Protein AF-A0A926RU73-F1 (afdb_monomer)

Radius of gyration: 30.32 Å; Cα contacts (8 Å, |Δi|>4): 103; chains: 1; bounding box: 67×54×85 Å

Mean predicted aligned error: 13.85 Å

pLDDT: mean 77.69, std 11.8, range [38.59, 95.06]

Organism: NCBI:txid2771432

Nearest PDB structures (foldseek):
  7yfz-assembly1_E  TM=4.395E-01  e=1.855E-01  uncultured cyanophage
  2ru8-assembly1_A  TM=2.722E-01  e=2.472E+00  Escherichia coli K-12

Secondary structure (DSSP, 8-state):
-----GGGS-SS--HHHHHHHHHHHHHHHHHHHHHHHHHHHHSTTT--HHHHHHHHHHTTPPPPTT--HHHHHHHHHHHHHS-SSSHHHHHHHHHHHH-TT--EEEE-GGGG-------TTS-SS-SS-SSSSTT--EEEESSPPPHHHHHHHHHHSPTT------PPP------

Foldseek 3Di:
DPDDDPVVVDPDDDPVNVVVVVVVVVVVVVVVVVVVVVVQCCDLVRNDDPSVQVLCVVLPHHDDPDDHSVRSSVVSVCSVVQDFPDPVSLVVLCCVVVHVPKDKDKDQLLVVDDDPDDDPPDDPDDPDDPANDDPHMDIDIPDDDDPVSVVVCVSRDDPPDDDDDDDDDPPPPDD

Structure (mmCIF, N/CA/C/O backbone):
data_AF-A0A926RU73-F1
#
_entry.id   AF-A0A926RU73-F1
#
loop_
_atom_site.group_PDB
_atom_site.id
_atom_site.type_symbol
_atom_site.label_atom_id
_atom_site.label_alt_id
_atom_site.label_comp_id
_atom_site.label_asym_id
_atom_site.label_entity_id
_atom_site.label_seq_id
_atom_site.pdbx_PDB_ins_code
_atom_site.Cartn_x
_atom_site.Cartn_y
_atom_site.Cartn_z
_atom_site.occupancy
_atom_site.B_iso_or_equiv
_atom_site.auth_seq_id
_atom_site.auth_comp_id
_atom_site.auth_asym_id
_atom_site.auth_atom_id
_atom_site.pdbx_PDB_model_num
ATOM 1 N N . MET A 1 1 ? -40.962 -13.146 41.746 1.00 44.88 1 MET A N 1
ATOM 2 C CA . MET A 1 1 ? -39.661 -12.450 41.892 1.00 44.88 1 MET A CA 1
ATOM 3 C C . MET A 1 1 ? -38.941 -12.881 43.180 1.00 44.88 1 MET A C 1
ATOM 5 O O . MET A 1 1 ? -38.957 -12.155 44.164 1.00 44.88 1 MET A O 1
ATOM 9 N N . LYS A 1 2 ? -38.341 -14.083 43.232 1.00 51.22 2 LYS A N 1
ATOM 10 C CA . LYS A 1 2 ? -37.811 -14.654 44.496 1.00 51.22 2 LYS A CA 1
ATOM 11 C C . LYS A 1 2 ? -36.335 -14.308 44.780 1.00 51.22 2 LYS A C 1
ATOM 13 O O . LYS A 1 2 ? -35.936 -14.317 45.939 1.00 51.22 2 LYS A O 1
ATOM 18 N N . TYR A 1 3 ? -35.566 -13.901 43.766 1.00 59.38 3 TYR A N 1
ATOM 19 C CA . TYR A 1 3 ? -34.093 -13.859 43.830 1.00 59.38 3 TYR A CA 1
ATOM 20 C C . TYR A 1 3 ? -33.441 -12.465 43.813 1.00 59.38 3 TYR A C 1
ATOM 22 O O . TYR A 1 3 ? -32.228 -12.376 43.685 1.00 59.38 3 TYR A O 1
ATOM 30 N N . LEU A 1 4 ? -34.196 -11.373 43.973 1.00 61.62 4 LEU A N 1
ATOM 31 C CA . LEU A 1 4 ? -33.573 -10.052 44.128 1.00 61.62 4 LEU A CA 1
ATOM 32 C C . LEU A 1 4 ? -32.929 -9.904 45.530 1.00 61.62 4 LEU A C 1
ATOM 34 O O . LEU A 1 4 ? -33.566 -10.301 46.519 1.00 61.62 4 LEU A O 1
ATOM 38 N N . PRO A 1 5 ? -31.699 -9.361 45.627 1.00 68.25 5 PRO A N 1
ATOM 39 C CA . PRO A 1 5 ? -31.028 -9.040 46.888 1.00 68.25 5 PRO A CA 1
ATOM 40 C C . PRO A 1 5 ? -31.855 -8.113 47.790 1.00 68.25 5 PRO A C 1
ATOM 42 O O . PRO A 1 5 ? -32.640 -7.300 47.309 1.00 68.25 5 PRO A O 1
ATOM 45 N N . THR A 1 6 ? -31.661 -8.200 49.108 1.00 60.88 6 THR A N 1
ATOM 46 C CA . THR A 1 6 ? -32.454 -7.490 50.134 1.00 60.88 6 THR A CA 1
ATOM 47 C C . THR A 1 6 ? -32.399 -5.964 50.022 1.00 60.88 6 THR A C 1
ATOM 49 O O . THR A 1 6 ? -33.379 -5.303 50.345 1.00 60.88 6 THR A O 1
ATOM 52 N N . PHE A 1 7 ? -31.300 -5.399 49.512 1.00 62.44 7 PHE A N 1
ATOM 53 C CA . PHE A 1 7 ? -31.165 -3.955 49.277 1.00 62.44 7 PHE A CA 1
ATOM 54 C C . PHE A 1 7 ? -31.957 -3.449 48.057 1.00 62.44 7 PHE A C 1
ATOM 56 O O . PHE A 1 7 ? -32.215 -2.258 47.971 1.00 62.44 7 PHE A O 1
ATOM 63 N N . LEU A 1 8 ? -32.381 -4.338 47.148 1.00 58.66 8 LEU A N 1
ATOM 64 C CA . LEU A 1 8 ? -33.248 -4.023 45.999 1.00 58.66 8 LEU A CA 1
ATOM 65 C C . LEU A 1 8 ? -34.741 -4.273 46.289 1.00 58.66 8 LEU A C 1
ATOM 67 O O . LEU A 1 8 ? -35.586 -4.011 45.442 1.00 58.66 8 LEU A O 1
ATOM 71 N N . LYS A 1 9 ? -35.077 -4.820 47.465 1.00 57.66 9 LYS A N 1
ATOM 72 C CA . LYS A 1 9 ? -36.448 -5.178 47.882 1.00 57.66 9 LYS A CA 1
ATOM 73 C C . LYS A 1 9 ? -37.082 -4.168 48.853 1.00 57.66 9 LYS A C 1
ATOM 75 O O . LYS A 1 9 ? -38.142 -4.452 49.401 1.00 57.66 9 LYS A O 1
ATOM 80 N N . ARG A 1 10 ? -36.424 -3.041 49.132 1.00 57.09 10 ARG A N 1
ATOM 81 C CA . ARG A 1 10 ? -36.875 -2.063 50.132 1.00 57.09 10 ARG A CA 1
ATOM 82 C C . ARG A 1 10 ? -37.949 -1.142 49.528 1.00 57.09 10 ARG A C 1
ATOM 84 O O . ARG A 1 10 ? -37.694 -0.526 48.504 1.00 57.09 10 ARG A O 1
ATOM 91 N N . GLU A 1 11 ? -39.125 -1.064 50.160 1.00 55.44 11 GLU A N 1
ATOM 92 C CA . GLU A 1 11 ? -40.278 -0.247 49.713 1.00 55.44 11 GLU A CA 1
ATOM 93 C C . GLU A 1 11 ? -40.122 1.263 49.976 1.00 55.44 11 GLU A C 1
ATOM 95 O O . GLU A 1 11 ? -40.778 2.060 49.317 1.00 55.44 11 GLU A O 1
ATOM 100 N N . GLU A 1 12 ? -39.236 1.671 50.892 1.00 55.66 12 GLU A N 1
ATOM 101 C CA . GLU A 1 12 ? -38.878 3.081 51.090 1.00 55.66 12 GLU A CA 1
ATOM 102 C C . GLU A 1 12 ? -37.519 3.380 50.455 1.00 55.66 12 GLU A C 1
ATOM 104 O O . GLU A 1 12 ? -36.469 2.950 50.955 1.00 55.66 12 GLU A O 1
ATOM 109 N N . THR A 1 13 ? -37.551 4.122 49.351 1.00 57.22 13 THR A N 1
ATOM 110 C CA . THR A 1 13 ? -36.385 4.644 48.642 1.00 57.22 13 THR A CA 1
ATOM 111 C C . THR A 1 13 ? -35.631 5.627 49.536 1.00 57.22 13 THR A C 1
ATOM 113 O O . THR A 1 13 ? -36.113 6.700 49.892 1.00 57.22 13 THR A O 1
ATOM 116 N N . SER A 1 14 ? -34.432 5.230 49.961 1.00 69.81 14 SER A N 1
ATOM 117 C CA . SER A 1 14 ? -33.476 6.131 50.603 1.00 69.81 14 SER A CA 1
ATOM 118 C C . SER A 1 14 ? -32.870 7.033 49.527 1.00 69.81 14 SER A C 1
ATOM 120 O O . SER A 1 14 ? -32.476 6.529 48.478 1.00 69.81 14 SER A O 1
ATOM 122 N N . ALA A 1 15 ? -32.746 8.336 49.795 1.00 74.50 15 ALA A N 1
ATOM 123 C CA . ALA A 1 15 ? -32.132 9.291 48.866 1.00 74.50 15 ALA A CA 1
ATOM 124 C C . ALA A 1 15 ? -30.732 8.849 48.385 1.00 74.50 15 ALA A C 1
ATOM 126 O O . ALA A 1 15 ? -30.371 9.088 47.235 1.00 74.50 15 ALA A O 1
ATOM 127 N N .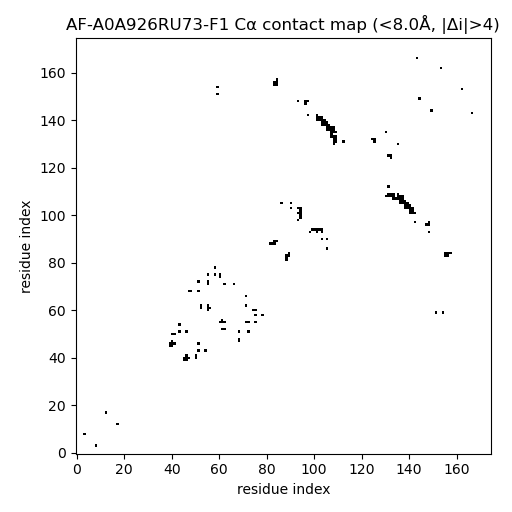 ASP A 1 16 ? -29.981 8.134 49.230 1.00 78.38 16 ASP A N 1
ATOM 128 C CA . ASP A 1 16 ? -28.668 7.578 48.886 1.00 78.38 16 ASP A CA 1
ATOM 129 C C . ASP A 1 16 ? -28.770 6.423 47.875 1.00 78.38 16 ASP A C 1
ATOM 131 O O . ASP A 1 16 ? -27.904 6.264 47.014 1.00 78.38 16 ASP A O 1
ATOM 135 N N . HIS A 1 17 ? -29.837 5.619 47.953 1.00 79.94 17 HIS A N 1
ATOM 136 C CA . HIS A 1 17 ? -30.108 4.552 46.989 1.00 79.94 17 HIS A CA 1
ATOM 137 C C . HIS A 1 17 ? -30.457 5.133 45.617 1.00 79.94 17 HIS A C 1
ATOM 139 O O . HIS A 1 17 ? -29.896 4.696 44.615 1.00 79.94 17 HIS A O 1
ATOM 145 N N . ASP A 1 18 ? -31.312 6.156 45.573 1.00 82.56 18 ASP A N 1
ATOM 146 C CA . ASP A 1 18 ? -31.684 6.826 44.323 1.00 82.56 18 ASP A CA 1
ATOM 147 C C . ASP A 1 18 ? -30.495 7.552 43.688 1.00 82.56 18 ASP A C 1
ATOM 149 O O . ASP A 1 18 ? -30.289 7.458 42.478 1.00 82.56 18 ASP A O 1
ATOM 153 N N . ALA A 1 19 ? -29.653 8.201 44.499 1.00 86.12 19 ALA A N 1
ATOM 154 C CA . ALA A 1 19 ? -28.415 8.814 44.027 1.00 86.12 19 ALA A CA 1
ATOM 155 C C . ALA A 1 19 ? -27.439 7.775 43.448 1.00 86.12 19 ALA A C 1
ATOM 157 O O . ALA A 1 19 ? -26.830 8.013 42.405 1.00 86.12 19 ALA A O 1
ATOM 158 N N . PHE A 1 20 ? -27.316 6.604 44.083 1.00 87.00 20 PHE A N 1
ATOM 159 C CA . PHE A 1 20 ? -26.474 5.515 43.586 1.00 87.00 20 PHE A CA 1
ATOM 160 C C . PHE A 1 20 ? -26.989 4.935 42.262 1.00 87.00 20 PHE A C 1
ATOM 162 O O . PHE A 1 20 ? -26.211 4.750 41.326 1.00 87.00 20 PHE A O 1
ATOM 169 N N . ILE A 1 21 ? -28.295 4.669 42.157 1.00 87.94 21 ILE A N 1
ATOM 170 C CA . ILE A 1 21 ? -28.905 4.169 40.917 1.00 87.94 21 ILE A CA 1
ATOM 171 C C . ILE A 1 21 ? -28.821 5.220 39.803 1.00 87.94 21 ILE A C 1
ATOM 173 O O . ILE A 1 21 ? -28.522 4.865 38.662 1.00 87.94 21 ILE A O 1
ATOM 177 N N . GLY A 1 22 ? -29.003 6.504 40.123 1.00 90.50 22 GLY A N 1
ATOM 178 C CA . GLY A 1 22 ? -28.808 7.614 39.188 1.00 90.50 22 GLY A CA 1
ATOM 179 C C . GLY A 1 22 ? -27.385 7.653 38.634 1.00 90.50 22 GLY A C 1
ATOM 180 O O . GLY A 1 22 ? -27.200 7.575 37.423 1.00 90.50 22 GLY A O 1
ATOM 181 N N . ALA A 1 23 ? -26.375 7.636 39.509 1.00 92.06 23 ALA A N 1
ATOM 182 C CA . ALA A 1 23 ? -24.971 7.627 39.097 1.00 92.06 23 ALA A CA 1
ATOM 183 C C . ALA A 1 23 ? -24.603 6.395 38.248 1.00 92.06 23 ALA A C 1
ATOM 185 O O . ALA A 1 23 ? -23.857 6.510 37.274 1.00 92.06 23 ALA A O 1
ATOM 186 N N . LEU A 1 24 ? -25.143 5.215 38.581 1.00 91.88 24 LEU A N 1
ATOM 187 C CA . LEU A 1 24 ? -24.954 4.001 37.781 1.00 91.88 24 LEU A CA 1
ATOM 188 C C . LEU A 1 24 ? -25.586 4.145 36.389 1.00 91.88 24 LEU A C 1
ATOM 190 O O . LEU A 1 24 ? -24.994 3.739 35.390 1.00 91.88 24 LEU A O 1
ATOM 194 N N . THR A 1 25 ? -26.779 4.732 36.320 1.00 94.38 25 THR A N 1
ATOM 195 C CA . THR A 1 25 ? -27.502 4.951 35.063 1.00 94.38 25 THR A CA 1
ATOM 196 C C . THR A 1 25 ? -26.769 5.958 34.181 1.00 94.38 25 THR A C 1
ATOM 198 O O . THR A 1 25 ? -26.607 5.709 32.989 1.00 94.38 25 THR A O 1
ATOM 201 N N . ASP A 1 26 ? -26.243 7.035 34.764 1.00 95.00 26 ASP A N 1
ATOM 202 C CA . ASP A 1 26 ? -25.442 8.035 34.055 1.00 95.00 26 ASP A CA 1
ATOM 203 C C . ASP A 1 26 ? -24.140 7.437 33.515 1.00 95.00 26 ASP A C 1
ATOM 205 O O . ASP A 1 26 ? -23.780 7.673 32.360 1.00 95.00 26 ASP A O 1
ATOM 209 N N . ALA A 1 27 ? -23.461 6.605 34.312 1.00 93.88 27 ALA A N 1
ATOM 210 C CA . ALA A 1 27 ? -22.262 5.895 33.877 1.00 93.88 27 ALA A CA 1
ATOM 211 C C . ALA A 1 27 ? -22.564 4.935 32.714 1.00 93.88 27 ALA A C 1
ATOM 213 O O . ALA A 1 27 ? -21.846 4.934 31.715 1.00 93.88 27 ALA A O 1
ATOM 214 N N . LEU A 1 28 ? -23.652 4.162 32.796 1.00 94.94 28 LEU A N 1
ATOM 215 C CA . LEU A 1 28 ? -24.085 3.274 31.712 1.00 94.94 28 LEU A CA 1
ATOM 216 C C . LEU A 1 28 ? -24.485 4.056 30.452 1.00 94.94 28 LEU A C 1
ATOM 218 O O . LEU A 1 28 ? -24.146 3.648 2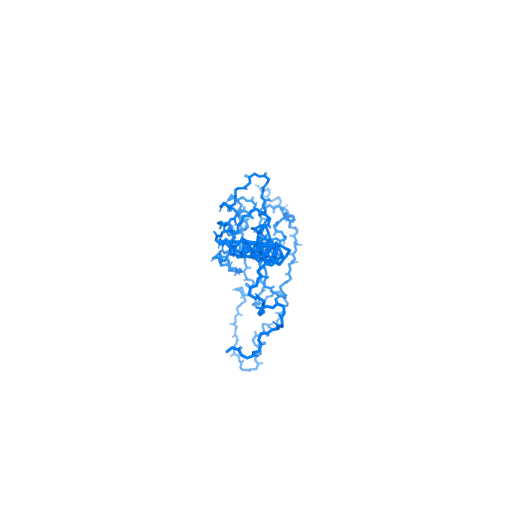9.343 1.00 94.94 28 LEU A O 1
ATOM 222 N N . ALA A 1 29 ? -25.159 5.197 30.607 1.00 94.69 29 ALA A N 1
ATOM 223 C CA . ALA A 1 29 ? -25.525 6.072 29.497 1.00 94.69 29 ALA A CA 1
ATOM 224 C C . ALA A 1 29 ? -24.302 6.749 28.858 1.00 94.69 29 ALA A C 1
ATOM 226 O O . ALA A 1 29 ? -24.307 7.026 27.658 1.00 94.69 29 ALA A O 1
ATOM 227 N N . GLN A 1 30 ? -23.252 7.032 29.632 1.00 95.06 30 GLN A N 1
ATOM 228 C CA . GLN A 1 30 ? -21.981 7.510 29.094 1.00 95.06 30 GLN A CA 1
ATOM 229 C C . GLN A 1 30 ? -21.287 6.410 28.291 1.00 95.06 30 GLN A C 1
ATOM 231 O O . GLN A 1 30 ? -20.965 6.637 27.131 1.00 95.06 30 GLN A O 1
ATOM 236 N N . VAL A 1 31 ? -21.169 5.202 28.851 1.00 94.44 31 VAL A N 1
ATOM 237 C CA . VAL A 1 31 ? -20.585 4.053 28.143 1.00 94.44 31 VAL A CA 1
ATOM 238 C C . VAL A 1 31 ? -21.323 3.784 26.834 1.00 94.44 31 VAL A C 1
ATOM 240 O O . VAL A 1 31 ? -20.673 3.608 25.813 1.00 94.44 31 VAL A O 1
ATOM 243 N N . ALA A 1 32 ? -22.659 3.822 26.829 1.00 93.31 32 ALA A N 1
ATOM 244 C CA . ALA A 1 32 ? -23.449 3.617 25.615 1.00 93.31 32 ALA A CA 1
ATOM 245 C C . ALA A 1 32 ? -23.164 4.670 24.524 1.00 93.31 32 ALA A C 1
ATOM 247 O O . ALA A 1 32 ? -23.122 4.343 23.335 1.00 93.31 32 ALA A O 1
ATOM 248 N N . ARG A 1 33 ? -22.955 5.934 24.916 1.00 93.12 33 ARG A N 1
ATOM 249 C CA . ARG A 1 33 ? -22.580 7.015 23.991 1.00 93.12 33 ARG A CA 1
ATOM 250 C C . ARG A 1 33 ? -21.169 6.821 23.450 1.00 93.12 33 ARG A C 1
ATOM 252 O O . ARG A 1 33 ? -20.976 6.916 22.241 1.00 93.12 33 ARG A O 1
ATOM 259 N N . ASP A 1 34 ? -20.226 6.484 24.322 1.00 90.50 34 ASP A N 1
ATOM 260 C CA . ASP A 1 34 ? -18.834 6.252 23.943 1.00 90.50 34 ASP A CA 1
ATOM 261 C C . ASP A 1 34 ? -18.727 5.048 22.991 1.00 90.50 34 ASP A C 1
ATOM 263 O O . ASP A 1 34 ? -18.044 5.123 21.973 1.00 90.50 34 ASP A O 1
ATOM 267 N N . THR A 1 35 ? -19.469 3.962 23.244 1.00 90.00 35 THR A N 1
ATOM 268 C CA . THR A 1 35 ? -19.517 2.803 22.337 1.00 90.00 35 THR A CA 1
ATOM 269 C C . THR A 1 35 ? -20.102 3.153 20.974 1.00 90.00 35 THR A C 1
ATOM 271 O O . THR A 1 35 ? -19.559 2.725 19.961 1.00 90.00 35 THR A O 1
ATOM 274 N N . ALA A 1 36 ? -21.159 3.968 20.924 1.00 87.44 36 ALA A N 1
ATOM 275 C CA . ALA A 1 36 ? -21.748 4.393 19.655 1.00 87.44 36 ALA A CA 1
ATOM 276 C C . ALA A 1 36 ? -20.783 5.273 18.841 1.00 87.44 36 ALA A C 1
ATOM 278 O O . ALA A 1 36 ? -20.737 5.174 17.615 1.00 87.44 36 ALA A O 1
ATOM 279 N N . GLN A 1 37 ? -19.987 6.112 19.510 1.00 86.12 37 GLN A N 1
ATOM 280 C CA . GLN A 1 37 ? -18.946 6.897 18.852 1.00 86.12 37 GLN A CA 1
ATOM 281 C C . GLN A 1 37 ? -17.807 6.004 18.337 1.00 86.12 37 GLN A C 1
ATOM 283 O O . GLN A 1 37 ? -17.392 6.150 17.189 1.00 86.12 37 GLN A O 1
ATOM 288 N N . LEU A 1 38 ? -17.352 5.036 19.138 1.00 85.25 38 LEU A N 1
ATOM 289 C CA . LEU A 1 38 ? -16.328 4.075 18.722 1.00 85.25 38 LEU A CA 1
ATOM 290 C C . LEU A 1 38 ? -16.772 3.251 17.509 1.00 85.25 38 LEU A C 1
ATOM 292 O O . LEU A 1 38 ? -15.978 3.030 16.600 1.00 85.25 38 LEU A O 1
ATOM 296 N N . GLU A 1 39 ? -18.037 2.830 17.451 1.00 86.81 39 GLU A N 1
ATOM 297 C CA . GLU A 1 39 ? -18.589 2.138 16.280 1.00 86.81 39 GLU A CA 1
ATOM 298 C C . GLU A 1 39 ? -18.501 3.002 15.012 1.00 86.81 39 GLU A C 1
ATOM 300 O O . GLU A 1 39 ? -18.111 2.508 13.952 1.00 86.81 39 GLU A O 1
ATOM 305 N N . GLN A 1 40 ? -18.800 4.300 15.111 1.00 84.00 40 GLN A N 1
ATOM 306 C CA . GLN A 1 40 ? -18.685 5.228 13.981 1.00 84.00 40 GLN A CA 1
ATOM 307 C C . GLN A 1 40 ? -17.230 5.455 13.556 1.00 84.00 40 GLN A C 1
ATOM 309 O O . GLN A 1 40 ? -16.947 5.551 12.362 1.00 84.00 40 GLN A O 1
ATOM 314 N N . GLU A 1 41 ? -16.301 5.524 14.505 1.00 82.88 41 GLU A N 1
ATOM 315 C CA . GLU A 1 41 ? -14.871 5.697 14.235 1.00 82.88 41 GLU A CA 1
ATOM 316 C C . GLU A 1 41 ? -14.227 4.428 13.649 1.00 82.88 41 GLU A C 1
ATOM 318 O O . GLU A 1 41 ? -13.298 4.516 12.845 1.00 82.88 41 GLU A O 1
ATOM 323 N N . LEU A 1 42 ? -14.752 3.248 13.994 1.00 81.38 42 LEU A N 1
ATOM 324 C CA . LEU A 1 42 ? -14.274 1.960 13.492 1.00 81.38 42 LEU A CA 1
ATOM 325 C C . LEU A 1 42 ? -14.729 1.690 12.052 1.00 81.38 42 LEU A C 1
ATOM 327 O O . LEU A 1 42 ? -14.027 1.032 11.286 1.00 81.38 42 LEU A O 1
ATOM 331 N N . LEU A 1 43 ? -15.887 2.213 11.653 1.00 85.00 43 LEU A N 1
ATOM 332 C CA . LEU A 1 43 ? -16.385 2.093 10.286 1.00 85.00 43 LEU A CA 1
ATOM 333 C C . LEU A 1 43 ? -15.629 3.032 9.337 1.00 85.00 43 LEU A C 1
ATOM 335 O O . LEU A 1 43 ? -15.692 4.251 9.459 1.00 85.00 43 LEU A O 1
ATOM 339 N N . PHE A 1 44 ? -14.988 2.474 8.307 1.00 82.75 44 PHE A N 1
ATOM 340 C CA . PHE A 1 44 ? -14.214 3.237 7.316 1.00 82.75 44 PHE A CA 1
ATOM 341 C C . PHE A 1 44 ? -15.001 4.391 6.654 1.00 82.75 44 PHE A C 1
ATOM 343 O O . PHE A 1 44 ? -14.453 5.461 6.391 1.00 82.75 44 PHE A O 1
ATOM 350 N N . SER A 1 45 ? -16.304 4.204 6.416 1.00 83.38 45 SER A N 1
ATOM 351 C CA . SER A 1 45 ? -17.191 5.211 5.813 1.00 83.38 45 SER A CA 1
ATOM 352 C C . SER A 1 45 ? -17.476 6.421 6.708 1.00 83.38 45 SER A C 1
ATOM 354 O O . SER A 1 45 ? -17.955 7.444 6.221 1.00 83.38 45 SER A O 1
ATOM 356 N N . THR A 1 46 ? -17.222 6.324 8.009 1.00 83.88 46 THR A N 1
ATOM 357 C CA . THR A 1 46 ? -17.522 7.373 8.999 1.00 83.88 46 THR A CA 1
ATOM 358 C C . THR A 1 46 ? -16.305 7.767 9.832 1.00 83.88 46 THR A C 1
ATOM 360 O O . THR A 1 46 ? -16.331 8.820 10.458 1.00 83.88 46 THR A O 1
ATOM 363 N N . ALA A 1 47 ? -15.216 6.998 9.759 1.00 83.94 47 ALA A N 1
ATOM 364 C CA . ALA A 1 47 ? -13.930 7.313 10.360 1.00 83.94 47 ALA A CA 1
ATOM 365 C C . ALA A 1 47 ? -13.416 8.686 9.901 1.00 83.94 47 ALA A C 1
ATOM 367 O O . ALA A 1 47 ? -13.421 9.001 8.704 1.00 83.94 47 ALA A O 1
ATOM 368 N N . THR A 1 48 ? -12.945 9.479 10.863 1.00 86.06 48 THR A N 1
ATOM 369 C CA . THR A 1 48 ? -12.374 10.817 10.660 1.00 86.06 48 THR A CA 1
ATOM 370 C C . THR A 1 48 ? -11.041 10.949 11.396 1.00 86.06 48 THR A C 1
ATOM 372 O O . THR A 1 48 ? -10.745 10.184 12.319 1.00 86.06 48 THR A O 1
ATOM 375 N N . GLY A 1 49 ? -10.208 11.903 10.972 1.00 85.25 49 GLY A N 1
ATOM 376 C CA . GLY A 1 49 ? -8.961 12.243 11.665 1.00 85.25 49 GLY A CA 1
ATOM 377 C C . GLY A 1 49 ? -7.993 11.063 11.840 1.00 85.25 49 GLY A C 1
ATOM 378 O O . GLY A 1 49 ? -7.644 10.386 10.873 1.00 85.25 49 GLY A O 1
ATOM 379 N N . SER A 1 50 ? -7.557 10.823 13.082 1.00 86.62 50 SER A N 1
ATOM 380 C CA . SER A 1 50 ? -6.544 9.815 13.436 1.00 86.62 50 SER A CA 1
ATOM 381 C C . SER A 1 50 ? -6.979 8.375 13.158 1.00 86.62 50 SER A C 1
ATOM 383 O O . SER A 1 50 ? -6.141 7.522 12.871 1.00 86.62 50 SER A O 1
ATOM 385 N N . TRP A 1 51 ? -8.277 8.078 13.214 1.00 87.19 51 TRP A N 1
ATOM 386 C CA . TRP A 1 51 ? -8.790 6.749 12.877 1.00 87.19 51 TRP A CA 1
ATOM 387 C C . TRP A 1 51 ? -8.718 6.481 11.380 1.00 87.19 51 TRP A C 1
ATOM 389 O O . TRP A 1 51 ? -8.340 5.387 10.966 1.00 87.19 51 TRP A O 1
ATOM 399 N N . LEU A 1 52 ? -9.006 7.492 10.556 1.00 87.69 52 LEU A N 1
ATOM 400 C CA . LEU A 1 52 ? -8.823 7.378 9.113 1.00 87.69 52 LEU A CA 1
ATOM 401 C C . LEU A 1 52 ? -7.338 7.253 8.749 1.00 87.69 52 LEU A C 1
ATOM 403 O O . LEU A 1 52 ? -7.004 6.524 7.823 1.00 87.69 52 LEU A O 1
ATOM 407 N N . GLU A 1 53 ? -6.445 7.908 9.493 1.00 87.06 53 GLU A N 1
ATOM 408 C CA . GLU A 1 53 ? -4.995 7.744 9.333 1.00 87.06 53 GLU A CA 1
ATOM 409 C C . GLU A 1 53 ? -4.526 6.328 9.694 1.00 87.06 53 GLU A C 1
ATOM 411 O O . GLU A 1 53 ? -3.705 5.772 8.971 1.00 87.06 53 GLU A O 1
ATOM 416 N N . GLN A 1 54 ? -5.089 5.700 10.733 1.00 86.81 54 GLN A N 1
ATOM 417 C CA . GLN A 1 54 ? -4.819 4.286 11.038 1.00 86.81 54 GLN A CA 1
ATOM 418 C C . GLN A 1 54 ? -5.279 3.359 9.909 1.00 86.81 54 GLN A C 1
ATOM 420 O O . GLN A 1 54 ? -4.535 2.469 9.499 1.00 86.81 54 GLN A O 1
ATOM 425 N N . TRP A 1 55 ? -6.479 3.593 9.367 1.00 86.00 55 TRP A N 1
ATOM 426 C CA . TRP A 1 55 ? -6.941 2.887 8.171 1.00 86.00 55 TRP A CA 1
ATOM 427 C C . TRP A 1 55 ? -5.986 3.104 6.994 1.00 86.00 55 TRP A C 1
ATOM 429 O O . TRP A 1 55 ? -5.656 2.155 6.290 1.00 86.00 55 TRP A O 1
ATOM 439 N N . ALA A 1 56 ? -5.517 4.333 6.785 1.00 85.00 56 ALA A N 1
ATOM 440 C CA . ALA A 1 56 ? -4.607 4.674 5.699 1.00 85.00 56 ALA A CA 1
ATOM 441 C C . ALA A 1 56 ? -3.245 3.970 5.833 1.00 85.00 56 ALA A C 1
ATOM 443 O O . ALA A 1 56 ? -2.725 3.467 4.836 1.00 85.00 56 ALA A O 1
ATOM 444 N N . ASP A 1 57 ? -2.710 3.864 7.053 1.00 83.88 57 ASP A N 1
ATOM 445 C CA . ASP A 1 57 ? -1.435 3.199 7.345 1.00 83.88 57 ASP A CA 1
ATOM 446 C C . ASP A 1 57 ? -1.467 1.706 6.987 1.00 83.88 57 ASP A C 1
ATOM 448 O O . ASP A 1 57 ? -0.529 1.197 6.374 1.00 83.88 57 ASP A O 1
ATOM 452 N N . TRP A 1 58 ? -2.591 1.017 7.228 1.00 80.31 58 TRP A N 1
ATOM 453 C CA . TRP A 1 58 ? -2.773 -0.382 6.803 1.00 80.31 58 TRP A CA 1
ATOM 454 C C . TRP A 1 58 ? -2.644 -0.567 5.287 1.00 80.31 58 TRP A C 1
ATOM 456 O O . TRP A 1 58 ? -2.206 -1.620 4.822 1.00 80.31 58 TRP A O 1
ATOM 466 N N . PHE A 1 59 ? -3.009 0.457 4.514 1.00 78.69 59 PHE A N 1
ATOM 467 C CA . PHE A 1 59 ? -2.889 0.470 3.057 1.00 78.69 59 PHE A CA 1
ATOM 468 C C . PHE A 1 59 ? -1.650 1.231 2.563 1.00 78.69 59 PHE A C 1
ATOM 470 O O . PHE A 1 59 ? -1.534 1.458 1.360 1.00 78.69 59 PHE A O 1
ATOM 477 N N . GLY A 1 60 ? -0.731 1.629 3.454 1.00 75.50 60 GLY A N 1
ATOM 478 C CA . GLY A 1 60 ? 0.485 2.379 3.122 1.00 75.50 60 GLY A CA 1
ATOM 479 C C . GLY A 1 60 ? 0.225 3.748 2.485 1.00 75.50 60 GLY A C 1
ATOM 480 O O . GLY A 1 60 ? 1.051 4.251 1.720 1.00 75.50 60 GLY A O 1
ATOM 481 N N . VAL A 1 61 ? -0.939 4.342 2.751 1.00 81.25 61 VAL A N 1
ATOM 482 C CA . VAL A 1 61 ? -1.330 5.660 2.251 1.00 81.25 61 VAL A CA 1
ATOM 483 C C . VAL A 1 61 ? -1.083 6.690 3.348 1.00 81.25 61 VAL A C 1
ATOM 485 O O . VAL A 1 61 ? -1.737 6.675 4.382 1.00 81.25 61 VAL A O 1
ATOM 488 N N . TYR A 1 62 ? -0.173 7.632 3.108 1.00 81.75 62 TYR A N 1
ATOM 489 C CA . TYR A 1 62 ? 0.099 8.716 4.053 1.00 81.75 62 TYR A CA 1
ATOM 490 C C . TYR A 1 62 ? -0.631 10.005 3.668 1.00 81.75 62 TYR A C 1
ATOM 492 O O . TYR A 1 62 ? -0.745 10.361 2.483 1.00 81.75 62 TYR A O 1
ATOM 500 N N . ARG A 1 63 ? -1.123 10.705 4.697 1.00 80.06 63 ARG A N 1
ATOM 501 C CA . ARG A 1 63 ? -1.818 11.987 4.576 1.00 80.06 63 ARG A CA 1
ATOM 502 C C . ARG A 1 63 ? -0.836 13.112 4.257 1.00 80.06 63 ARG A C 1
ATOM 504 O O . ARG A 1 63 ? 0.176 13.284 4.934 1.00 80.06 63 ARG A O 1
ATOM 511 N N . SER A 1 64 ? -1.175 13.923 3.260 1.00 80.88 64 SER A N 1
ATOM 512 C CA . SER A 1 64 ? -0.437 15.158 2.965 1.00 80.88 64 SER A CA 1
ATOM 513 C C . SER A 1 64 ? -0.853 16.306 3.896 1.00 80.88 64 SER A C 1
ATOM 515 O O . SER A 1 64 ? -1.986 16.359 4.367 1.00 80.88 64 SER A O 1
ATOM 517 N N . ARG A 1 65 ? 0.046 17.274 4.132 1.00 73.12 65 ARG A N 1
ATOM 518 C CA . ARG A 1 65 ? -0.069 18.342 5.160 1.00 73.12 65 ARG A CA 1
ATOM 519 C C . ARG A 1 65 ? -1.313 19.259 5.061 1.00 73.12 65 ARG A C 1
ATOM 521 O O . ARG A 1 65 ? -1.519 20.074 5.952 1.00 73.12 65 ARG A O 1
ATOM 528 N N . ALA A 1 66 ? -2.119 19.148 4.005 1.00 80.38 66 ALA A N 1
ATOM 529 C CA . ALA A 1 66 ? -3.352 19.914 3.782 1.00 80.38 66 ALA A CA 1
ATOM 530 C C . ALA A 1 66 ? -4.460 19.080 3.098 1.00 80.38 66 ALA A C 1
ATOM 532 O O . ALA A 1 66 ? -5.334 19.623 2.426 1.00 80.38 66 ALA A O 1
ATOM 533 N N . GLU A 1 67 ? -4.398 17.755 3.210 1.00 82.25 67 GLU A N 1
ATOM 534 C CA . GLU A 1 67 ? -5.348 16.852 2.561 1.00 82.25 67 GLU A CA 1
ATOM 535 C C . GLU A 1 67 ? -6.611 16.648 3.410 1.00 82.25 67 GLU A C 1
ATOM 537 O O . GLU A 1 67 ? -6.525 16.439 4.619 1.00 82.25 67 GLU A O 1
ATOM 542 N N . SER A 1 68 ? -7.785 16.694 2.774 1.00 87.50 68 SER A N 1
ATOM 543 C CA . SER A 1 68 ? -9.067 16.456 3.444 1.00 87.50 68 SER A CA 1
ATOM 544 C C . SER A 1 68 ? -9.312 14.968 3.718 1.00 87.50 68 SER A C 1
ATOM 546 O O . SER A 1 68 ? -8.816 14.097 3.000 1.00 87.50 68 SER A O 1
ATOM 548 N N . ASP A 1 69 ? -10.133 14.671 4.728 1.00 85.94 69 ASP A N 1
ATOM 549 C CA . ASP A 1 69 ? -10.564 13.305 5.060 1.00 85.94 69 ASP A CA 1
ATOM 550 C C . ASP A 1 69 ? -11.198 12.592 3.852 1.00 85.94 69 ASP A C 1
ATOM 552 O O . ASP A 1 69 ? -10.883 11.436 3.585 1.00 85.94 69 ASP A O 1
ATOM 556 N N . GLU A 1 70 ? -12.013 13.296 3.063 1.00 86.88 70 GLU A N 1
ATOM 557 C CA . GLU A 1 70 ? -12.646 12.726 1.867 1.00 86.88 70 GLU A CA 1
ATOM 558 C C . GLU A 1 70 ? -11.623 12.378 0.772 1.00 86.88 70 GLU A C 1
ATOM 560 O O . GLU A 1 70 ? -11.669 11.289 0.203 1.00 86.88 70 GLU A O 1
ATOM 565 N N . SER A 1 71 ? -10.647 13.258 0.518 1.00 86.56 71 SER A N 1
ATOM 566 C CA . SER A 1 71 ? -9.567 12.990 -0.446 1.00 86.56 71 SER A CA 1
ATOM 567 C C . SER A 1 71 ? -8.735 11.778 -0.028 1.00 86.56 71 SER A C 1
ATOM 569 O O . SER A 1 71 ? -8.452 10.895 -0.842 1.00 86.56 71 SER A O 1
ATOM 571 N N . LEU A 1 72 ? -8.384 11.699 1.260 1.00 86.38 72 LEU A N 1
ATOM 572 C CA . LEU A 1 72 ? -7.644 10.563 1.801 1.00 86.38 72 LEU A CA 1
ATOM 573 C C . LEU A 1 72 ? -8.442 9.262 1.640 1.00 86.38 72 LEU A C 1
ATOM 575 O O . LEU A 1 72 ? -7.899 8.252 1.192 1.00 86.38 72 LEU A O 1
ATOM 579 N N . ARG A 1 73 ? -9.745 9.291 1.937 1.00 88.00 73 ARG A N 1
ATOM 580 C CA . ARG A 1 73 ? -10.635 8.136 1.791 1.00 88.00 73 ARG A CA 1
ATOM 581 C C . ARG A 1 73 ? -10.703 7.642 0.349 1.00 88.00 73 ARG A C 1
ATOM 583 O O . ARG A 1 73 ? -10.579 6.441 0.115 1.00 88.00 73 ARG A O 1
ATOM 590 N N . GLN A 1 74 ? -10.832 8.548 -0.618 1.00 86.56 74 GLN A N 1
ATOM 591 C CA . GLN A 1 74 ? -10.830 8.185 -2.036 1.00 86.56 74 GLN A CA 1
ATOM 592 C C . GLN A 1 74 ? -9.514 7.537 -2.469 1.00 86.56 74 GLN A C 1
ATOM 594 O O . GLN A 1 74 ? -9.539 6.560 -3.213 1.00 86.56 74 GLN A O 1
ATOM 599 N N . ARG A 1 75 ? -8.367 8.007 -1.964 1.00 83.00 75 ARG A N 1
ATOM 600 C CA . ARG A 1 75 ? -7.066 7.374 -2.242 1.00 83.00 75 ARG A CA 1
ATOM 601 C C . ARG A 1 75 ? -6.953 5.973 -1.653 1.00 83.00 75 ARG A C 1
ATOM 603 O O . ARG A 1 75 ? -6.388 5.096 -2.302 1.00 83.00 75 ARG A O 1
ATOM 610 N N . ILE A 1 76 ? -7.487 5.752 -0.453 1.00 84.00 76 ILE A N 1
ATOM 611 C CA . ILE A 1 76 ? -7.522 4.419 0.162 1.00 84.00 76 ILE A CA 1
ATOM 612 C C . ILE A 1 76 ? -8.397 3.475 -0.674 1.00 84.00 76 ILE A C 1
ATOM 614 O O . ILE A 1 76 ? -7.972 2.365 -0.985 1.00 84.00 76 ILE A O 1
ATOM 618 N N . ILE A 1 77 ? -9.577 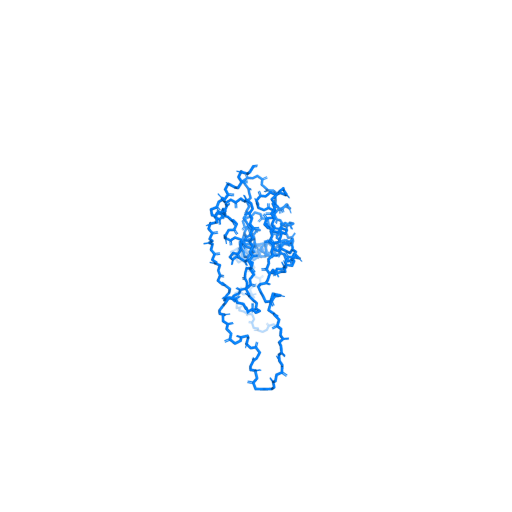3.932 -1.112 1.00 85.31 77 ILE A N 1
ATOM 619 C CA . ILE A 1 77 ? -10.463 3.162 -2.001 1.00 85.31 77 ILE A CA 1
ATOM 620 C C . ILE A 1 77 ? -9.774 2.866 -3.338 1.00 85.31 77 ILE A C 1
ATOM 622 O O . ILE A 1 77 ? -9.803 1.730 -3.803 1.00 85.31 77 ILE A O 1
ATOM 626 N N . ALA A 1 78 ? -9.108 3.853 -3.941 1.00 78.25 78 ALA A N 1
ATOM 627 C CA . ALA A 1 78 ? -8.344 3.651 -5.169 1.00 78.25 78 ALA A CA 1
ATOM 628 C C . ALA A 1 78 ? -7.268 2.573 -4.980 1.00 78.25 78 ALA A C 1
ATOM 630 O O . ALA A 1 78 ? -7.127 1.700 -5.821 1.00 78.25 78 ALA A O 1
ATOM 631 N N . CYS A 1 79 ? -6.596 2.545 -3.828 1.00 74.69 79 CYS A N 1
ATOM 632 C CA . CYS A 1 79 ? -5.599 1.526 -3.501 1.00 74.69 79 CYS A CA 1
ATOM 633 C C . CYS A 1 79 ? -6.175 0.094 -3.402 1.00 74.69 79 CYS A C 1
ATOM 635 O O . CYS A 1 79 ? -5.434 -0.881 -3.550 1.00 74.69 79 CYS A O 1
ATOM 637 N N . LEU A 1 80 ? -7.474 -0.048 -3.120 1.00 73.88 80 LEU A N 1
ATOM 638 C CA . LEU A 1 80 ? -8.191 -1.330 -3.094 1.00 73.88 80 LEU A CA 1
ATOM 639 C C . LEU A 1 80 ? -8.663 -1.772 -4.484 1.00 73.88 80 LEU A C 1
ATOM 641 O O . LEU A 1 80 ? -8.712 -2.970 -4.749 1.00 73.88 80 LEU A O 1
ATOM 645 N N . ILE A 1 8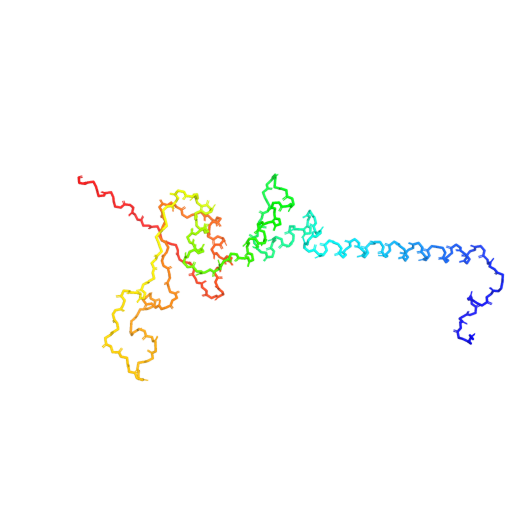1 ? -9.045 -0.818 -5.335 1.00 77.00 81 ILE A N 1
ATOM 646 C CA . ILE A 1 81 ? -9.609 -1.083 -6.667 1.00 77.00 81 ILE A CA 1
ATOM 647 C C . ILE A 1 81 ? -8.511 -1.221 -7.723 1.00 77.00 81 ILE A C 1
ATOM 649 O O . ILE A 1 81 ? -8.657 -2.009 -8.655 1.00 77.00 81 ILE A O 1
ATOM 653 N N . GLU A 1 82 ? -7.431 -0.449 -7.601 1.00 70.94 82 GLU A N 1
ATOM 654 C CA . GLU A 1 82 ? -6.307 -0.501 -8.528 1.00 70.94 82 GLU A CA 1
ATOM 655 C C . GLU A 1 82 ? -5.697 -1.906 -8.523 1.00 70.94 82 GLU A C 1
ATOM 657 O O . GLU A 1 82 ? -5.369 -2.472 -7.474 1.00 70.94 82 GLU A O 1
ATOM 662 N N . GLU A 1 83 ? -5.548 -2.469 -9.722 1.00 64.69 83 GLU A N 1
ATOM 663 C CA . GLU A 1 83 ? -4.842 -3.728 -9.902 1.00 64.69 83 GLU A CA 1
ATOM 664 C C . GLU A 1 83 ? -3.440 -3.607 -9.307 1.00 64.69 83 GLU A C 1
ATOM 666 O O . GLU A 1 83 ? -2.754 -2.599 -9.458 1.00 64.69 83 GLU A O 1
ATOM 671 N N . ARG A 1 84 ? -3.002 -4.645 -8.602 1.00 68.25 84 ARG A N 1
ATOM 672 C CA . ARG A 1 84 ? -1.655 -4.706 -8.041 1.00 68.25 84 ARG A CA 1
ATOM 673 C C . ARG A 1 84 ? -0.834 -5.649 -8.898 1.00 68.25 84 ARG A C 1
ATOM 675 O O . ARG A 1 84 ? -1.300 -6.732 -9.237 1.00 68.25 84 ARG A O 1
ATOM 682 N N . ILE A 1 85 ? 0.403 -5.253 -9.200 1.00 72.12 85 ILE A N 1
ATOM 683 C CA . ILE A 1 85 ? 1.425 -6.109 -9.829 1.00 72.12 85 ILE A CA 1
ATOM 684 C 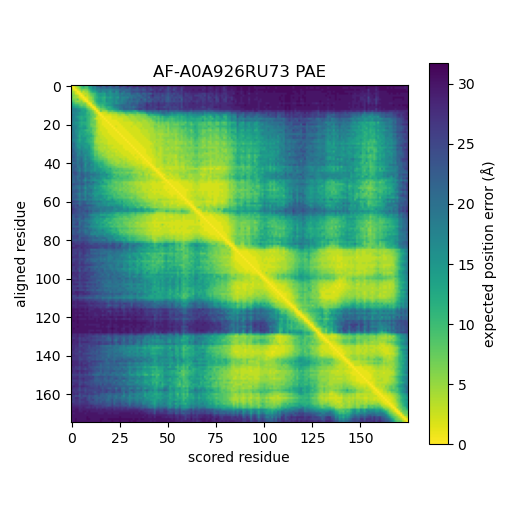C . ILE A 1 85 ? 1.171 -6.396 -11.330 1.00 72.12 85 ILE A C 1
ATOM 686 O O . ILE A 1 85 ? 2.008 -7.020 -11.973 1.00 72.12 85 ILE A O 1
ATOM 690 N N . THR A 1 86 ? 0.092 -5.894 -11.942 1.00 80.06 86 THR A N 1
ATOM 691 C CA . THR A 1 86 ? -0.077 -5.961 -13.406 1.00 80.06 86 THR A CA 1
ATOM 692 C C . THR A 1 86 ? 0.810 -4.928 -14.111 1.00 80.06 86 THR A C 1
ATOM 694 O O . THR A 1 86 ? 1.133 -3.882 -13.544 1.00 80.06 86 THR A O 1
ATOM 697 N N . ILE A 1 87 ? 1.216 -5.201 -15.357 1.00 82.94 87 ILE A N 1
ATOM 698 C CA . ILE A 1 87 ? 2.039 -4.273 -16.159 1.00 82.94 87 ILE A CA 1
ATOM 699 C C . ILE A 1 87 ? 1.398 -2.869 -16.237 1.00 82.94 87 ILE A C 1
ATOM 701 O O . ILE A 1 87 ? 2.089 -1.897 -15.920 1.00 82.94 87 ILE A O 1
ATOM 705 N N . PRO A 1 88 ? 0.088 -2.721 -16.543 1.00 83.31 88 PRO A N 1
ATOM 706 C CA . PRO A 1 88 ? -0.551 -1.403 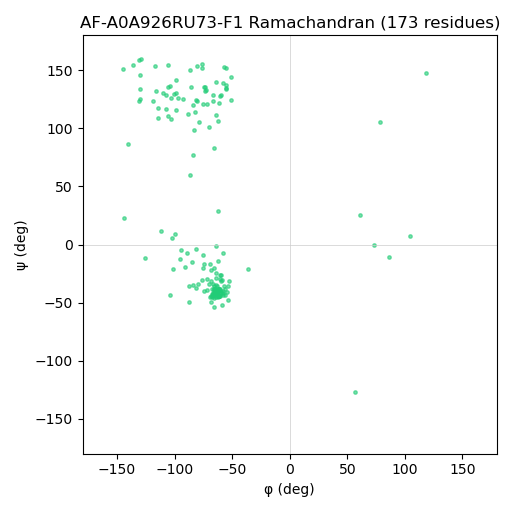-16.578 1.00 83.31 88 PRO A CA 1
ATOM 707 C C . PRO A 1 88 ? -0.557 -0.706 -15.214 1.00 83.31 88 PRO A C 1
ATOM 709 O O . PRO A 1 88 ? -0.383 0.510 -15.137 1.00 83.31 88 PRO A O 1
ATOM 712 N N . ALA A 1 89 ? -0.716 -1.462 -14.125 1.00 81.25 89 ALA A N 1
ATOM 713 C CA . ALA A 1 89 ? -0.685 -0.910 -12.778 1.00 81.25 89 ALA A CA 1
ATOM 714 C C . ALA A 1 89 ? 0.704 -0.398 -12.384 1.00 81.25 89 ALA A C 1
ATOM 716 O O . ALA A 1 89 ? 0.826 0.690 -11.821 1.00 81.25 89 ALA A O 1
ATOM 717 N N . LEU A 1 90 ? 1.761 -1.150 -12.703 1.00 83.06 90 LEU A N 1
ATOM 718 C CA . LEU A 1 90 ? 3.145 -0.737 -12.459 1.00 83.06 90 LEU A CA 1
ATOM 719 C C . LEU A 1 90 ? 3.484 0.547 -13.227 1.00 83.06 90 LEU A C 1
ATOM 721 O O . LEU A 1 90 ? 4.137 1.442 -12.680 1.00 83.06 90 LEU A O 1
ATOM 725 N N . GLU A 1 91 ? 2.993 0.676 -14.460 1.00 86.06 91 GLU A N 1
ATOM 726 C CA . GLU A 1 91 ? 3.143 1.888 -15.264 1.00 86.06 91 GLU A CA 1
ATOM 727 C C . GLU A 1 91 ? 2.389 3.080 -14.654 1.00 86.06 91 GLU A C 1
ATOM 729 O O . GLU A 1 91 ? 2.991 4.129 -14.398 1.00 86.06 91 GLU A O 1
ATOM 734 N N . ALA A 1 92 ? 1.091 2.916 -14.377 1.00 82.75 92 ALA A N 1
ATOM 735 C CA . ALA A 1 92 ? 0.244 3.964 -13.810 1.00 82.75 92 ALA A CA 1
ATOM 736 C C . ALA A 1 92 ? 0.790 4.465 -12.467 1.00 82.75 92 ALA A C 1
ATOM 738 O O . ALA A 1 92 ? 0.864 5.671 -12.221 1.00 82.75 92 ALA A O 1
ATOM 739 N N . MET A 1 93 ? 1.251 3.543 -11.626 1.00 79.38 93 MET A N 1
ATOM 740 C CA . MET A 1 93 ? 1.827 3.849 -10.325 1.00 79.38 93 MET A CA 1
ATOM 741 C C . MET A 1 93 ? 3.133 4.637 -10.440 1.00 79.38 93 MET A C 1
ATOM 743 O O . MET A 1 93 ? 3.342 5.624 -9.730 1.00 79.38 93 MET A O 1
ATOM 747 N N . THR A 1 94 ? 4.008 4.221 -11.356 1.00 82.56 94 THR A N 1
ATOM 748 C CA . THR A 1 94 ? 5.287 4.895 -11.600 1.00 82.56 94 THR A CA 1
ATOM 749 C C . THR A 1 94 ? 5.053 6.325 -12.084 1.00 82.56 94 THR A C 1
ATOM 751 O O . THR A 1 94 ? 5.635 7.260 -11.531 1.00 82.56 94 THR A O 1
ATOM 754 N N . LYS A 1 95 ? 4.116 6.521 -13.020 1.00 85.06 95 LYS A N 1
ATOM 755 C CA . LYS A 1 95 ? 3.692 7.848 -13.495 1.00 85.06 95 LYS A CA 1
ATOM 756 C C . LYS A 1 95 ? 3.037 8.691 -12.400 1.00 85.06 95 LYS A C 1
ATOM 758 O O . LYS A 1 95 ? 3.249 9.898 -12.346 1.00 85.06 95 LYS A O 1
ATOM 763 N N . ARG A 1 96 ? 2.283 8.086 -11.479 1.00 80.31 96 ARG A N 1
ATOM 764 C CA . ARG A 1 96 ? 1.658 8.818 -10.367 1.00 80.31 96 ARG A CA 1
ATOM 765 C C . ARG A 1 96 ? 2.683 9.474 -9.439 1.00 80.31 96 ARG A C 1
ATOM 767 O O . ARG A 1 96 ? 2.432 10.572 -8.956 1.00 80.31 96 ARG A O 1
ATOM 774 N N . ILE A 1 97 ? 3.811 8.812 -9.177 1.00 78.50 97 ILE A N 1
ATOM 775 C CA . ILE A 1 97 ? 4.845 9.328 -8.262 1.00 78.50 97 ILE A CA 1
ATOM 776 C C . ILE A 1 97 ? 5.841 10.219 -8.995 1.00 78.50 97 ILE A C 1
ATOM 778 O O . ILE A 1 97 ? 6.166 11.307 -8.527 1.00 78.50 97 ILE A O 1
ATOM 782 N N . LEU A 1 98 ? 6.362 9.744 -10.125 1.00 80.44 98 LEU A N 1
ATOM 783 C CA . LEU A 1 98 ? 7.454 10.419 -10.821 1.00 80.44 98 LEU A CA 1
ATOM 784 C C . LEU A 1 98 ? 6.958 11.524 -11.761 1.00 80.44 98 LEU A C 1
ATOM 786 O O . LEU A 1 98 ? 7.757 12.381 -12.135 1.00 80.44 98 LEU A O 1
ATOM 790 N N . GLY A 1 99 ? 5.659 11.553 -12.072 1.00 81.88 99 GLY A N 1
ATOM 791 C CA . GLY A 1 99 ? 5.001 12.522 -12.947 1.00 81.88 99 GLY A CA 1
ATOM 792 C C . GLY A 1 99 ? 4.372 11.856 -14.174 1.00 81.88 99 GLY A C 1
ATOM 793 O O . GLY A 1 99 ? 4.886 10.868 -14.694 1.00 81.88 99 GLY A O 1
ATOM 794 N N . ALA A 1 100 ? 3.261 12.411 -14.667 1.00 79.75 100 ALA A N 1
ATOM 795 C CA . ALA A 1 100 ? 2.541 11.856 -15.820 1.00 79.75 100 ALA A CA 1
ATOM 796 C C . ALA A 1 100 ? 3.399 11.797 -17.101 1.00 79.75 100 ALA A C 1
ATOM 798 O O . ALA A 1 100 ? 3.187 10.929 -17.946 1.00 79.75 100 ALA A O 1
ATOM 799 N N . ASP A 1 101 ? 4.394 12.683 -17.200 1.00 84.81 101 ASP A N 1
ATOM 800 C CA . ASP A 1 101 ? 5.311 12.799 -18.339 1.00 84.81 101 ASP A CA 1
ATOM 801 C C . ASP A 1 101 ? 6.471 11.787 -18.300 1.00 84.81 101 ASP A C 1
ATOM 803 O O . ASP A 1 101 ? 7.300 11.759 -19.208 1.00 84.81 101 ASP A O 1
ATOM 807 N N . THR A 1 102 ? 6.579 10.988 -17.234 1.00 84.56 102 THR A N 1
ATOM 808 C CA . THR A 1 102 ? 7.634 9.983 -17.067 1.00 84.56 102 THR A CA 1
ATOM 809 C C . THR A 1 102 ? 7.490 8.870 -18.103 1.00 84.56 102 THR A C 1
ATOM 811 O O . THR A 1 102 ? 6.426 8.257 -18.242 1.00 84.56 102 THR A O 1
ATOM 814 N N . GLN A 1 103 ? 8.586 8.577 -18.808 1.00 86.38 103 GLN A N 1
ATOM 815 C CA . GLN A 1 103 ? 8.648 7.450 -19.735 1.00 86.38 103 GLN A CA 1
ATOM 816 C C . GLN A 1 103 ? 8.981 6.180 -18.959 1.00 86.38 103 GLN A C 1
ATOM 818 O O . GLN A 1 103 ? 10.016 6.091 -18.298 1.00 86.38 103 GLN A O 1
ATOM 823 N N . VAL A 1 104 ? 8.079 5.203 -19.035 1.00 86.88 104 VAL A N 1
ATOM 824 C CA . VAL A 1 104 ? 8.199 3.919 -18.346 1.00 86.88 104 VAL A CA 1
ATOM 825 C C . VAL A 1 104 ? 8.225 2.823 -19.400 1.00 86.88 104 VAL A C 1
ATOM 827 O O . VAL A 1 104 ? 7.304 2.709 -20.205 1.00 86.88 104 VAL A O 1
ATOM 830 N N . HIS A 1 105 ? 9.280 2.019 -19.385 1.00 88.88 105 HIS A N 1
ATOM 831 C CA . HIS A 1 105 ? 9.408 0.830 -20.215 1.00 88.88 105 HIS A CA 1
ATOM 832 C C . HIS A 1 105 ? 9.418 -0.394 -19.311 1.00 88.88 105 HIS A C 1
ATOM 834 O O . HIS A 1 105 ? 10.310 -0.545 -18.478 1.00 88.88 105 HIS A O 1
ATOM 840 N N . ILE A 1 106 ? 8.417 -1.255 -19.474 1.00 88.94 106 ILE A N 1
ATOM 841 C CA . ILE A 1 106 ? 8.299 -2.509 -18.733 1.00 88.94 106 ILE A CA 1
ATOM 842 C C . ILE A 1 106 ? 8.615 -3.646 -19.698 1.00 88.94 106 ILE A C 1
ATOM 844 O O . ILE A 1 106 ? 8.067 -3.692 -20.798 1.00 88.94 106 ILE A O 1
ATOM 848 N N . ARG A 1 107 ? 9.525 -4.532 -19.299 1.00 88.88 107 ARG A N 1
ATOM 849 C CA . ARG A 1 107 ? 9.975 -5.678 -20.092 1.00 88.88 107 ARG A CA 1
ATOM 850 C C . ARG A 1 107 ? 9.916 -6.937 -19.243 1.00 88.88 107 ARG A C 1
ATOM 852 O O . ARG A 1 107 ? 10.413 -6.949 -18.117 1.00 88.88 107 ARG A O 1
ATOM 859 N N . GLU A 1 108 ? 9.370 -8.006 -19.806 1.00 86.75 108 GLU A N 1
ATOM 860 C CA . GLU A 1 108 ? 9.377 -9.328 -19.190 1.00 86.75 108 GLU A CA 1
ATOM 861 C C . GLU A 1 108 ? 10.404 -10.222 -19.910 1.00 86.75 108 GLU A C 1
ATOM 863 O O . GLU A 1 108 ? 10.187 -10.596 -21.062 1.00 86.75 108 GLU A O 1
ATOM 868 N N . PRO A 1 109 ? 11.539 -10.590 -19.279 1.00 86.00 109 PRO A N 1
ATOM 869 C CA . PRO A 1 109 ? 12.621 -11.299 -19.968 1.00 86.00 109 PRO A CA 1
ATOM 870 C C . PRO A 1 109 ? 12.218 -12.650 -20.574 1.00 86.00 109 PRO A C 1
ATOM 872 O O . PRO A 1 109 ? 12.838 -13.099 -21.534 1.00 86.00 109 PRO A O 1
ATOM 875 N N . TYR A 1 110 ? 11.192 -13.317 -20.036 1.00 80.38 110 TYR A N 1
ATOM 876 C CA . TYR A 1 110 ? 10.758 -14.619 -20.551 1.00 80.38 110 TYR A CA 1
ATOM 877 C C . TYR A 1 110 ? 10.136 -14.537 -21.955 1.00 80.38 110 TYR A C 1
ATOM 879 O O . TYR A 1 110 ? 10.126 -15.551 -22.652 1.00 80.38 110 TYR A O 1
ATOM 887 N N . GLU A 1 111 ? 9.633 -13.371 -22.383 1.00 82.44 111 GLU A N 1
ATOM 888 C CA . GLU A 1 111 ? 9.052 -13.188 -23.724 1.00 82.44 111 GLU A CA 1
ATOM 889 C C . GLU A 1 111 ? 10.096 -13.329 -24.839 1.00 82.44 111 GLU A C 1
ATOM 891 O O . GLU A 1 111 ? 9.766 -13.617 -25.987 1.00 82.44 111 GLU A O 1
ATOM 896 N N . GLU A 1 112 ? 11.373 -13.170 -24.500 1.00 79.19 112 GLU A N 1
ATOM 897 C CA . GLU A 1 112 ? 12.490 -13.244 -25.443 1.00 79.19 112 GLU A CA 1
ATOM 898 C C . GLU A 1 112 ? 13.044 -14.661 -25.598 1.00 79.19 112 GLU A C 1
ATOM 900 O O . GLU A 1 112 ? 13.908 -14.913 -26.443 1.00 79.19 112 GLU A O 1
ATOM 905 N N . VAL A 1 113 ? 12.563 -15.597 -24.778 1.00 77.12 113 VAL A N 1
ATOM 906 C CA . VAL A 1 113 ? 13.025 -16.980 -24.786 1.00 77.12 113 VAL A CA 1
ATOM 907 C C . VAL A 1 113 ? 12.199 -17.788 -25.781 1.00 77.12 113 VAL A C 1
ATOM 909 O O . VAL A 1 113 ? 11.020 -18.073 -25.565 1.00 77.12 113 VAL A O 1
ATOM 912 N N . PHE A 1 114 ? 12.844 -18.228 -26.861 1.00 70.94 114 PHE A N 1
ATOM 913 C CA . PHE A 1 114 ? 12.253 -19.194 -27.781 1.00 70.94 114 PHE A CA 1
ATOM 914 C C . PHE A 1 114 ? 12.203 -20.582 -27.140 1.00 70.94 114 PHE A C 1
ATOM 916 O O . PHE A 1 114 ? 13.234 -21.158 -26.791 1.00 70.94 114 PHE A O 1
ATOM 923 N N . ARG A 1 115 ? 10.996 -21.143 -27.024 1.00 68.44 115 ARG A N 1
ATOM 924 C CA . ARG A 1 115 ? 10.799 -22.544 -26.634 1.00 68.44 115 ARG A CA 1
ATOM 925 C C . ARG A 1 115 ? 10.977 -23.424 -27.866 1.00 68.44 115 ARG A C 1
ATOM 927 O O . ARG A 1 115 ? 10.212 -23.301 -28.819 1.00 68.44 115 ARG A O 1
ATOM 934 N N . LEU A 1 116 ? 12.015 -24.255 -27.856 1.00 72.19 116 LEU A N 1
ATOM 935 C CA . LEU A 1 116 ? 12.362 -25.136 -28.977 1.00 72.19 116 LEU A CA 1
ATOM 936 C C . LEU A 1 116 ? 11.917 -26.591 -28.758 1.00 72.19 116 LEU A C 1
ATOM 938 O O . LEU A 1 116 ? 11.760 -27.311 -29.740 1.00 72.19 116 LEU A O 1
ATOM 942 N N . ASP A 1 117 ? 11.687 -26.999 -27.508 1.00 65.44 117 ASP A N 1
ATOM 943 C CA . ASP A 1 117 ? 11.168 -28.315 -27.118 1.00 65.44 117 ASP A CA 1
ATOM 944 C C . ASP A 1 117 ? 10.259 -28.163 -25.879 1.00 65.44 117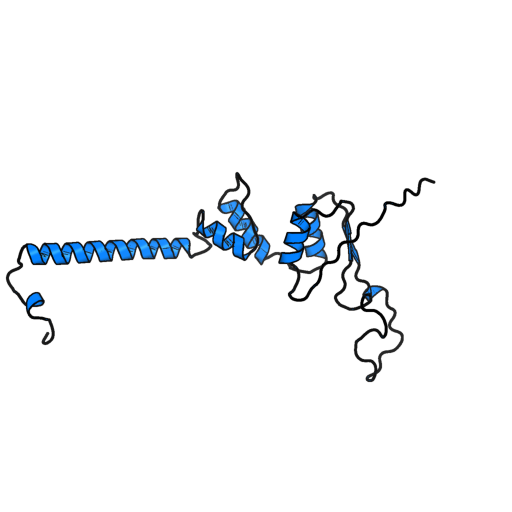 ASP A C 1
ATOM 946 O O . ASP A 1 117 ? 10.433 -27.218 -25.103 1.00 65.44 117 ASP A O 1
ATOM 950 N N . ASP A 1 118 ? 9.269 -29.044 -25.736 1.00 63.53 118 ASP A N 1
ATOM 951 C CA . ASP A 1 118 ? 8.356 -29.131 -24.584 1.00 63.53 118 ASP A CA 1
ATOM 952 C C . ASP A 1 118 ? 8.124 -30.617 -24.276 1.00 63.53 118 ASP A C 1
ATOM 954 O O . ASP A 1 118 ? 7.217 -31.259 -24.819 1.00 63.53 118 ASP A O 1
ATOM 958 N N . SER A 1 119 ? 9.012 -31.200 -23.466 1.00 69.00 119 SER A N 1
ATOM 959 C CA . SER A 1 119 ? 8.939 -32.606 -23.069 1.00 69.00 119 SER A CA 1
ATOM 960 C C . SER A 1 119 ? 8.460 -32.765 -21.622 1.00 69.00 119 SER A C 1
ATOM 962 O O . SER A 1 119 ? 8.686 -31.917 -20.768 1.00 69.00 119 SER A O 1
ATOM 964 N N . LEU A 1 120 ? 7.859 -33.915 -21.296 1.00 63.81 120 LEU A N 1
ATOM 965 C CA . LEU A 1 120 ? 7.464 -34.261 -19.918 1.00 63.81 120 LEU A CA 1
ATOM 966 C C . LEU A 1 120 ? 8.653 -34.371 -18.938 1.00 63.81 120 LEU A C 1
ATOM 968 O O . LEU A 1 120 ? 8.436 -34.456 -17.730 1.00 63.81 120 LEU A O 1
ATOM 972 N N . LEU A 1 121 ? 9.884 -34.440 -19.459 1.00 64.19 121 LEU A N 1
ATOM 973 C CA . LEU A 1 121 ? 11.128 -34.483 -18.686 1.00 64.19 121 LEU A CA 1
ATOM 974 C C . LEU A 1 121 ? 11.761 -33.094 -18.516 1.00 64.19 121 LEU A C 1
ATOM 976 O O . LEU A 1 121 ? 12.649 -32.947 -17.676 1.00 64.19 121 LEU A O 1
ATOM 980 N N . ASP A 1 122 ? 11.292 -32.090 -19.259 1.00 62.25 122 ASP A N 1
ATOM 981 C CA . ASP A 1 122 ? 11.600 -30.697 -18.983 1.00 62.25 122 ASP A CA 1
ATOM 982 C C . ASP A 1 122 ? 10.702 -30.252 -17.827 1.00 62.25 122 ASP A C 1
ATOM 984 O O . ASP A 1 122 ? 9.497 -30.036 -17.978 1.00 62.25 122 ASP A O 1
ATOM 988 N N . GLU A 1 123 ? 11.272 -30.113 -16.625 1.00 57.34 123 GLU A N 1
ATOM 989 C CA . GLU A 1 123 ? 10.620 -29.273 -15.619 1.00 57.34 123 GLU A CA 1
ATOM 990 C C . GLU A 1 123 ? 10.311 -27.921 -16.286 1.00 57.34 123 GLU A C 1
ATOM 992 O O . GLU A 1 123 ? 11.112 -27.448 -17.086 1.00 57.34 123 GLU A O 1
ATOM 997 N N . HIS A 1 124 ? 9.185 -27.274 -15.963 1.00 55.75 124 HIS A N 1
ATOM 998 C CA . HIS A 1 124 ? 8.765 -25.961 -16.500 1.00 55.75 124 HIS A CA 1
ATOM 999 C C . HIS A 1 124 ? 9.722 -24.785 -16.166 1.00 55.75 124 HIS A C 1
ATOM 1001 O O . HIS A 1 124 ? 9.311 -23.635 -15.999 1.00 55.75 124 HIS A O 1
ATOM 1007 N N . ARG A 1 125 ? 11.006 -25.072 -15.992 1.00 54.66 125 ARG A N 1
ATOM 1008 C CA . ARG A 1 125 ? 12.116 -24.195 -15.695 1.00 54.66 125 ARG A CA 1
ATOM 1009 C C . ARG A 1 125 ? 12.951 -24.102 -16.962 1.00 54.66 125 ARG A C 1
ATOM 1011 O O . ARG A 1 125 ? 13.518 -25.091 -17.411 1.00 54.66 125 ARG A O 1
ATOM 1018 N N . PHE A 1 126 ? 13.032 -22.901 -17.524 1.00 59.56 126 PHE A N 1
ATOM 1019 C CA . PHE A 1 126 ? 14.013 -22.599 -18.559 1.00 59.56 126 PHE A CA 1
ATOM 1020 C C . PHE A 1 126 ? 15.397 -23.047 -18.053 1.00 59.56 126 PHE A C 1
ATOM 1022 O O . PHE A 1 126 ? 15.785 -22.696 -16.939 1.00 59.56 126 PHE A O 1
ATOM 1029 N N . GLY A 1 127 ? 16.085 -23.897 -18.826 1.00 53.56 127 GLY A N 1
ATOM 1030 C CA . GLY A 1 127 ? 17.293 -24.628 -18.404 1.00 53.56 127 GLY A CA 1
ATOM 1031 C C . GLY A 1 127 ? 18.510 -23.757 -18.074 1.00 53.56 127 GLY A C 1
ATOM 1032 O O . GLY A 1 127 ? 19.540 -24.276 -17.650 1.00 53.56 127 GLY A O 1
ATOM 1033 N N . ASP A 1 128 ? 18.383 -22.441 -18.225 1.00 56.03 128 ASP A N 1
ATOM 1034 C CA . ASP A 1 128 ? 19.340 -21.455 -17.762 1.00 56.03 128 ASP A CA 1
ATOM 1035 C C . ASP A 1 128 ? 18.601 -20.284 -17.088 1.00 56.03 128 ASP A C 1
ATOM 1037 O O . ASP A 1 128 ? 17.467 -19.947 -17.421 1.00 56.03 128 ASP A O 1
ATOM 1041 N N . ALA A 1 129 ? 19.315 -19.615 -16.191 1.00 58.19 129 ALA A N 1
ATOM 1042 C CA . ALA A 1 129 ? 19.084 -18.247 -15.752 1.00 58.19 129 ALA A CA 1
ATOM 1043 C C . ALA A 1 129 ? 17.964 -17.962 -14.732 1.00 58.19 129 ALA A C 1
ATOM 1045 O O . ALA A 1 129 ? 16.801 -17.708 -15.035 1.00 58.19 129 ALA A O 1
ATOM 1046 N N . THR A 1 130 ? 18.425 -17.702 -13.507 1.00 69.56 130 THR A N 1
ATOM 1047 C CA . THR A 1 130 ? 17.827 -16.855 -12.454 1.00 69.56 130 THR A CA 1
ATOM 1048 C C . THR A 1 130 ? 17.104 -15.585 -12.957 1.00 69.56 130 THR A C 1
ATOM 1050 O O . THR A 1 130 ? 16.273 -15.034 -12.235 1.00 69.56 130 THR A O 1
ATOM 1053 N N . TYR A 1 131 ? 17.420 -15.109 -14.167 1.00 79.12 131 TYR A N 1
ATOM 1054 C CA . TYR A 1 131 ? 16.897 -13.888 -14.781 1.00 79.12 131 TYR A CA 1
ATOM 1055 C C . TYR A 1 131 ? 15.834 -14.131 -15.875 1.00 79.12 131 TYR A C 1
ATOM 1057 O O . TYR A 1 131 ? 14.798 -13.476 -15.848 1.00 79.12 131 TYR A O 1
ATOM 1065 N N . TYR A 1 132 ? 16.019 -15.097 -16.785 1.00 76.75 132 TYR A N 1
ATOM 1066 C CA . TYR A 1 132 ? 15.071 -15.379 -17.879 1.00 76.75 132 TYR A CA 1
ATOM 1067 C C . TYR A 1 132 ? 13.964 -16.352 -17.442 1.00 76.75 132 TYR A C 1
ATOM 1069 O O . TYR A 1 132 ? 13.810 -17.445 -17.981 1.00 76.75 132 TYR A O 1
ATOM 1077 N N . ARG A 1 133 ? 13.193 -15.966 -16.421 1.00 77.62 133 ARG A N 1
ATOM 1078 C CA . ARG A 1 133 ? 12.115 -16.786 -15.846 1.00 77.62 133 ARG A CA 1
ATOM 1079 C C . ARG A 1 133 ? 10.807 -16.018 -15.735 1.00 77.62 133 ARG A C 1
ATOM 1081 O O . ARG A 1 133 ? 10.794 -14.791 -15.657 1.00 77.62 133 ARG A O 1
ATOM 1088 N N . ILE A 1 134 ? 9.713 -16.768 -15.634 1.00 73.56 134 ILE A N 1
ATOM 1089 C CA . ILE A 1 134 ? 8.396 -16.223 -15.293 1.00 73.56 134 ILE A CA 1
ATOM 1090 C C . ILE A 1 134 ? 8.501 -15.602 -13.889 1.00 73.56 134 ILE A C 1
ATOM 1092 O O . ILE A 1 134 ? 8.897 -16.282 -12.940 1.00 73.56 134 ILE A O 1
ATOM 1096 N N . GLY A 1 135 ? 8.207 -14.304 -13.766 1.00 77.19 135 GLY A N 1
ATOM 1097 C CA . GLY A 1 135 ? 8.271 -13.561 -12.498 1.00 77.19 135 GLY A CA 1
ATOM 1098 C C . GLY A 1 135 ? 9.472 -12.623 -12.323 1.00 77.19 135 GLY A C 1
ATOM 1099 O O . GLY A 1 135 ? 9.648 -12.079 -11.233 1.00 77.19 135 GLY A O 1
ATOM 1100 N N . VAL A 1 136 ? 10.293 -12.416 -13.357 1.00 84.44 136 VAL A N 1
ATOM 1101 C CA . VAL A 1 136 ? 11.223 -11.275 -13.425 1.00 84.44 136 VAL A CA 1
ATOM 1102 C C . VAL A 1 136 ? 10.599 -10.208 -14.317 1.00 84.44 136 VAL A C 1
ATOM 1104 O O . VAL A 1 136 ? 10.160 -10.512 -15.421 1.00 84.44 136 VAL A O 1
ATOM 1107 N N . VAL A 1 137 ? 10.545 -8.971 -13.826 1.00 87.00 137 VAL A N 1
ATOM 1108 C CA . VAL A 1 137 ? 10.016 -7.813 -14.553 1.00 87.00 137 VAL A CA 1
ATOM 1109 C C . VAL A 1 137 ? 11.034 -6.692 -14.432 1.00 87.00 137 VAL A C 1
ATOM 1111 O O . VAL A 1 137 ? 11.386 -6.293 -13.320 1.00 87.00 137 VAL A O 1
ATOM 1114 N N . ASP A 1 138 ? 11.491 -6.182 -15.569 1.00 88.38 138 ASP A N 1
ATOM 1115 C CA . ASP A 1 138 ? 12.381 -5.033 -15.629 1.00 88.38 138 ASP A CA 1
ATOM 1116 C C . ASP A 1 138 ? 11.566 -3.769 -15.880 1.00 88.38 138 ASP A C 1
ATOM 1118 O O . ASP A 1 138 ? 10.811 -3.684 -16.849 1.00 88.38 138 ASP A O 1
ATOM 1122 N N . ILE A 1 139 ? 11.742 -2.772 -15.014 1.00 87.25 139 ILE A N 1
ATOM 1123 C CA . ILE A 1 139 ? 11.118 -1.455 -15.149 1.00 87.25 139 ILE A CA 1
ATOM 1124 C C . ILE A 1 139 ? 12.237 -0.442 -15.379 1.00 87.25 139 ILE A C 1
ATOM 1126 O O . ILE A 1 139 ? 13.015 -0.143 -14.470 1.00 87.25 139 ILE A O 1
ATOM 1130 N N . ALA A 1 140 ? 12.323 0.084 -16.596 1.00 88.31 140 ALA A N 1
ATOM 1131 C CA . ALA A 1 140 ? 13.228 1.166 -16.950 1.00 88.31 140 ALA A CA 1
ATOM 1132 C C . ALA A 1 140 ? 12.469 2.495 -16.950 1.00 88.31 140 ALA A C 1
ATOM 1134 O O . ALA A 1 140 ? 11.400 2.620 -17.549 1.00 88.31 140 ALA A O 1
ATOM 1135 N N . VAL A 1 141 ? 13.039 3.488 -16.270 1.00 87.75 141 VAL A N 1
ATOM 1136 C CA . VAL A 1 141 ? 12.448 4.818 -16.107 1.00 87.75 141 VAL A CA 1
ATOM 1137 C C . VAL A 1 141 ? 13.482 5.879 -16.472 1.00 87.75 141 VAL A C 1
ATOM 1139 O O . VAL A 1 141 ? 14.675 5.702 -16.233 1.00 87.75 141 VAL A O 1
ATOM 1142 N N . ASP A 1 142 ? 13.034 6.990 -17.053 1.00 86.25 142 ASP A N 1
ATOM 1143 C CA . ASP A 1 142 ? 13.888 8.097 -17.504 1.00 86.25 142 ASP A CA 1
ATOM 1144 C C . ASP A 1 142 ? 14.428 8.995 -16.372 1.00 86.25 142 ASP A C 1
ATOM 1146 O O . ASP A 1 142 ? 15.298 9.846 -16.608 1.00 86.25 142 ASP A O 1
ATOM 1150 N N . ARG A 1 143 ? 13.935 8.796 -15.144 1.00 81.69 143 ARG A N 1
ATOM 1151 C CA . ARG A 1 143 ? 14.267 9.560 -13.933 1.00 81.69 143 ARG A CA 1
ATOM 1152 C C . ARG A 1 143 ? 14.933 8.682 -12.878 1.00 81.69 143 ARG A C 1
ATOM 1154 O O . ARG A 1 143 ? 14.690 7.479 -12.809 1.00 81.69 143 ARG A O 1
ATOM 1161 N N . SER A 1 144 ? 15.741 9.305 -12.021 1.00 80.44 144 SER A N 1
ATOM 1162 C CA . SER A 1 144 ? 16.373 8.612 -10.899 1.00 80.44 144 SER A CA 1
ATOM 1163 C C . SER A 1 144 ? 15.323 8.098 -9.901 1.00 80.44 144 SER A C 1
ATOM 1165 O O . SER A 1 144 ? 14.357 8.809 -9.606 1.00 80.44 144 SER A O 1
ATOM 1167 N N . PRO A 1 145 ? 15.512 6.887 -9.352 1.00 77.19 145 PRO A N 1
ATOM 1168 C CA . PRO A 1 145 ? 14.575 6.285 -8.413 1.00 77.19 145 PRO A CA 1
ATOM 1169 C C . PRO A 1 145 ? 14.541 7.074 -7.100 1.00 77.19 145 PRO A C 1
ATOM 1171 O O . PRO A 1 145 ? 15.569 7.265 -6.448 1.00 77.19 145 PRO A O 1
ATOM 1174 N N . THR A 1 146 ? 13.355 7.532 -6.697 1.00 80.94 146 THR A N 1
ATOM 1175 C CA . THR A 1 146 ? 13.151 8.209 -5.409 1.00 80.94 146 THR A CA 1
ATOM 1176 C C . THR A 1 146 ? 12.878 7.191 -4.291 1.00 80.94 146 THR A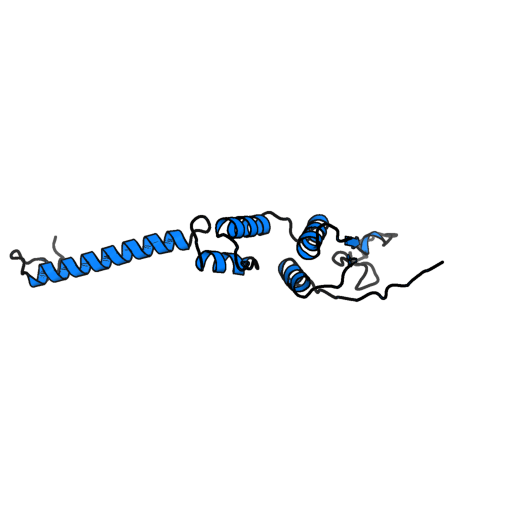 C 1
ATOM 1178 O O . THR A 1 146 ? 12.294 6.133 -4.551 1.00 80.94 146 THR A O 1
ATOM 1181 N N . PRO A 1 147 ? 13.245 7.484 -3.026 1.00 79.69 147 PRO A N 1
ATOM 1182 C CA . PRO A 1 147 ? 12.938 6.605 -1.893 1.00 79.69 147 PRO A CA 1
ATOM 1183 C C . PRO A 1 147 ? 11.439 6.321 -1.738 1.00 79.69 147 PRO A C 1
ATOM 1185 O O . PRO A 1 147 ? 11.052 5.206 -1.400 1.00 79.69 147 PRO A O 1
ATOM 1188 N N . GLU A 1 148 ? 10.594 7.310 -2.036 1.00 76.44 148 GLU A N 1
ATOM 1189 C CA . GLU A 1 148 ? 9.133 7.185 -1.999 1.00 76.44 148 GLU A CA 1
ATOM 1190 C C . GLU A 1 148 ? 8.617 6.170 -3.025 1.00 76.44 148 GLU A C 1
ATOM 1192 O O . GLU A 1 148 ? 7.744 5.358 -2.716 1.00 76.44 148 GLU A O 1
ATOM 1197 N N . TRP A 1 149 ? 9.196 6.160 -4.230 1.00 80.56 149 TRP A N 1
ATOM 1198 C CA . TRP A 1 149 ? 8.847 5.187 -5.261 1.00 80.56 149 TRP A CA 1
ATOM 1199 C C . TRP A 1 149 ? 9.254 3.767 -4.871 1.00 80.56 149 TRP A C 1
ATOM 1201 O O . TRP A 1 149 ? 8.450 2.844 -4.999 1.00 80.56 149 TRP A O 1
ATOM 1211 N N . LEU A 1 150 ? 10.449 3.594 -4.302 1.00 81.94 150 LEU A N 1
ATOM 1212 C CA . LEU A 1 150 ? 10.909 2.292 -3.811 1.00 81.94 150 LEU A CA 1
ATOM 1213 C C . LEU A 1 150 ? 10.062 1.770 -2.644 1.00 81.94 150 LEU A C 1
ATOM 1215 O O . LEU A 1 150 ? 9.738 0.582 -2.614 1.00 81.94 150 LEU A O 1
ATOM 1219 N N . ALA A 1 151 ? 9.678 2.638 -1.704 1.00 78.94 151 ALA A N 1
ATOM 1220 C CA . ALA A 1 151 ? 8.810 2.266 -0.588 1.00 78.94 151 ALA A CA 1
ATOM 1221 C C . ALA A 1 151 ? 7.448 1.766 -1.086 1.00 78.94 151 ALA A C 1
ATOM 1223 O O . ALA A 1 151 ? 6.938 0.749 -0.615 1.00 78.94 151 ALA A O 1
ATOM 1224 N N . LEU A 1 152 ? 6.892 2.437 -2.093 1.00 76.31 152 LEU A N 1
ATOM 1225 C CA . LEU A 1 152 ? 5.595 2.079 -2.638 1.00 76.31 152 LEU A CA 1
ATOM 1226 C C . LEU A 1 152 ? 5.654 0.811 -3.503 1.00 76.31 152 LEU A C 1
ATOM 1228 O O . LEU A 1 152 ? 4.802 -0.066 -3.362 1.00 76.31 152 LEU A O 1
ATOM 1232 N N . LEU A 1 153 ? 6.700 0.631 -4.316 1.00 79.38 153 LEU A N 1
ATOM 1233 C CA . LEU A 1 153 ? 6.961 -0.662 -4.958 1.00 79.38 153 LEU A CA 1
ATOM 1234 C C . LEU A 1 153 ? 7.093 -1.783 -3.917 1.00 79.38 153 LEU A C 1
ATOM 1236 O O . LEU A 1 153 ? 6.574 -2.877 -4.120 1.00 79.38 153 LEU A O 1
ATOM 1240 N N . GLY A 1 154 ? 7.727 -1.499 -2.776 1.00 77.62 154 GLY A N 1
ATOM 1241 C CA . GLY A 1 154 ? 7.815 -2.400 -1.627 1.00 77.62 154 GLY A CA 1
ATOM 1242 C C . GLY A 1 154 ? 6.462 -2.801 -1.031 1.00 77.62 154 GLY A C 1
ATOM 1243 O O . GLY A 1 154 ? 6.335 -3.921 -0.541 1.00 77.62 154 GLY A O 1
ATOM 1244 N N . LEU A 1 155 ? 5.466 -1.917 -1.106 1.00 75.81 155 LEU A N 1
ATOM 1245 C CA . LEU A 1 155 ? 4.098 -2.141 -0.635 1.00 75.81 155 LEU A CA 1
ATOM 1246 C C . LEU A 1 155 ? 3.252 -2.933 -1.645 1.00 75.81 155 LEU A C 1
ATOM 1248 O O . LEU A 1 155 ? 2.412 -3.742 -1.259 1.00 75.81 155 LEU A O 1
ATOM 1252 N N . ILE A 1 156 ? 3.443 -2.682 -2.942 1.00 75.00 156 ILE A N 1
ATOM 1253 C CA . ILE A 1 156 ? 2.677 -3.349 -4.006 1.00 75.00 156 ILE A CA 1
ATOM 1254 C C . ILE A 1 156 ? 3.220 -4.744 -4.289 1.00 75.00 156 ILE A C 1
ATOM 1256 O O . ILE A 1 156 ? 2.442 -5.633 -4.634 1.00 75.00 156 ILE A O 1
ATOM 1260 N N . LYS A 1 157 ? 4.537 -4.945 -4.178 1.00 77.56 157 LYS A N 1
ATOM 1261 C CA . LYS A 1 157 ? 5.154 -6.223 -4.530 1.00 77.56 157 LYS A CA 1
ATOM 1262 C C . LYS A 1 157 ? 4.536 -7.361 -3.713 1.00 77.56 157 LYS A C 1
ATOM 1264 O O . LYS A 1 157 ? 4.341 -7.258 -2.502 1.00 77.56 157 LYS A O 1
ATOM 1269 N N . GLY A 1 158 ? 4.312 -8.490 -4.375 1.00 73.06 158 GLY A N 1
ATOM 1270 C CA . GLY A 1 158 ? 3.950 -9.729 -3.701 1.00 73.06 158 GLY A CA 1
ATOM 1271 C C . GLY A 1 158 ? 4.992 -10.134 -2.651 1.00 73.06 158 GLY A C 1
ATOM 1272 O O . GLY A 1 158 ? 6.188 -9.819 -2.751 1.00 73.06 158 GLY A O 1
ATOM 1273 N N . ALA A 1 159 ? 4.541 -10.861 -1.630 1.00 72.81 159 ALA A N 1
ATOM 1274 C CA . ALA A 1 159 ? 5.441 -11.468 -0.657 1.00 72.81 159 ALA A CA 1
ATOM 1275 C C . ALA A 1 159 ? 6.476 -12.354 -1.379 1.00 72.81 159 ALA A C 1
ATOM 1277 O O . ALA A 1 159 ? 6.137 -13.111 -2.284 1.00 72.81 159 ALA A O 1
ATOM 1278 N N . GLY A 1 160 ? 7.752 -12.232 -1.003 1.00 74.00 160 GLY A N 1
ATOM 1279 C CA . GLY A 1 160 ? 8.853 -12.968 -1.640 1.00 74.00 160 GLY A CA 1
ATOM 1280 C C . GLY A 1 160 ? 9.467 -12.312 -2.885 1.00 74.00 160 GLY A C 1
ATOM 1281 O O . GLY A 1 160 ? 10.552 -12.721 -3.288 1.00 74.00 160 GLY A O 1
ATOM 1282 N N . ILE A 1 161 ? 8.862 -11.260 -3.451 1.00 82.06 161 ILE A N 1
ATOM 1283 C CA . ILE A 1 161 ? 9.480 -10.496 -4.549 1.00 82.06 161 ILE A CA 1
ATOM 1284 C C . ILE A 1 161 ? 10.630 -9.641 -4.001 1.00 82.06 161 ILE A C 1
ATOM 1286 O O . ILE A 1 161 ? 10.477 -8.954 -2.983 1.00 82.06 161 ILE A O 1
ATOM 1290 N N . GLN A 1 162 ? 11.776 -9.670 -4.679 1.00 85.19 162 GLN A N 1
ATOM 1291 C CA . GLN A 1 162 ? 12.952 -8.857 -4.368 1.00 85.19 162 GLN A CA 1
ATOM 1292 C C . GLN A 1 162 ? 13.091 -7.737 -5.399 1.00 85.19 162 GLN A C 1
ATOM 1294 O O . GLN A 1 162 ? 12.938 -7.975 -6.593 1.00 85.19 162 GLN A O 1
ATOM 1299 N N . ILE A 1 163 ? 13.372 -6.520 -4.929 1.00 84.25 163 ILE A N 1
ATOM 1300 C CA . ILE A 1 163 ? 13.571 -5.351 -5.789 1.00 84.25 163 ILE A CA 1
ATOM 1301 C C . ILE A 1 163 ? 15.067 -5.073 -5.867 1.00 84.25 163 ILE A C 1
ATOM 1303 O O . ILE A 1 163 ? 15.723 -4.890 -4.841 1.00 84.25 163 ILE A O 1
ATOM 1307 N N . TYR A 1 164 ? 15.585 -5.004 -7.088 1.00 84.62 164 TYR A N 1
ATOM 1308 C CA . TYR A 1 164 ? 16.952 -4.593 -7.366 1.00 84.62 164 TYR A CA 1
ATOM 1309 C C . TYR A 1 164 ? 16.917 -3.306 -8.171 1.00 84.62 164 TYR A C 1
ATOM 1311 O O . TYR A 1 164 ? 16.183 -3.193 -9.145 1.00 84.62 164 TYR A O 1
ATOM 1319 N N . THR A 1 165 ? 17.710 -2.327 -7.754 1.00 83.75 165 THR A N 1
ATOM 1320 C CA . THR A 1 165 ? 17.846 -1.064 -8.478 1.00 83.75 165 THR A CA 1
ATOM 1321 C C . THR A 1 165 ? 19.232 -1.011 -9.093 1.00 83.75 165 THR A C 1
ATOM 1323 O O . THR A 1 165 ? 20.228 -1.267 -8.416 1.00 83.75 165 THR A O 1
ATOM 1326 N N . ARG A 1 166 ? 19.298 -0.688 -10.381 1.00 82.69 166 ARG A N 1
ATOM 1327 C CA . ARG A 1 166 ? 20.549 -0.444 -11.093 1.00 82.69 166 ARG A CA 1
ATOM 1328 C C . ARG A 1 166 ? 20.414 0.871 -11.839 1.00 82.69 166 ARG A C 1
ATOM 1330 O O . ARG A 1 166 ? 19.499 1.030 -12.638 1.00 82.69 166 ARG A O 1
ATOM 1337 N N . GLU A 1 167 ? 21.340 1.787 -11.599 1.00 79.12 167 GLU A N 1
ATOM 1338 C CA . GLU A 1 167 ? 21.460 2.991 -12.411 1.00 79.12 167 GLU A CA 1
ATOM 1339 C C . GLU A 1 167 ? 22.220 2.639 -13.694 1.00 79.12 167 GLU A C 1
ATOM 1341 O O . GLU A 1 167 ? 23.317 2.076 -13.647 1.00 79.12 167 GLU A O 1
ATOM 1346 N N . MET A 1 168 ? 21.609 2.898 -14.850 1.00 69.94 168 MET A N 1
ATOM 1347 C CA . MET A 1 168 ? 22.266 2.711 -16.141 1.00 69.94 168 MET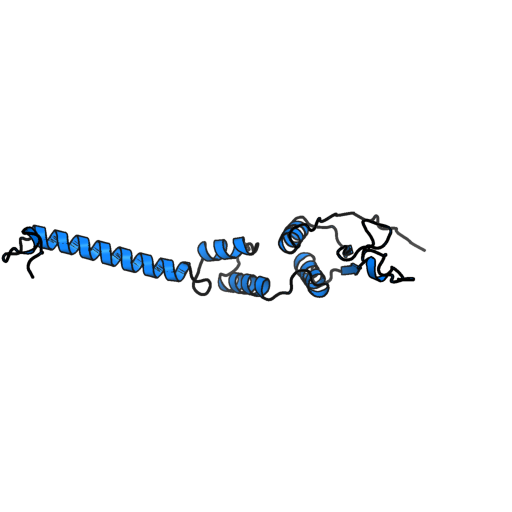 A CA 1
ATOM 1348 C C . MET A 1 168 ? 22.918 4.029 -16.551 1.00 69.94 168 MET A C 1
ATOM 1350 O O . MET A 1 168 ? 22.257 5.066 -16.599 1.00 69.94 168 MET A O 1
ATOM 1354 N N . ALA A 1 169 ? 24.219 4.002 -16.845 1.00 65.69 169 ALA A N 1
ATOM 1355 C CA . ALA A 1 169 ? 24.916 5.178 -17.349 1.00 65.69 169 ALA A CA 1
ATOM 1356 C C . ALA A 1 169 ? 24.279 5.620 -18.676 1.00 65.69 169 ALA A C 1
ATOM 1358 O O . ALA A 1 169 ? 24.152 4.813 -19.600 1.00 65.69 169 ALA A O 1
ATOM 1359 N N . ARG A 1 170 ? 23.895 6.899 -18.785 1.00 57.00 170 ARG A N 1
ATOM 1360 C CA . ARG A 1 170 ? 23.469 7.484 -20.063 1.00 57.00 170 ARG A CA 1
ATOM 1361 C C . ARG A 1 170 ? 24.651 7.425 -21.027 1.00 57.00 170 ARG A C 1
ATOM 1363 O O . ARG A 1 170 ? 25.612 8.179 -20.885 1.00 57.00 170 ARG A O 1
ATOM 1370 N N . THR A 1 171 ? 24.599 6.524 -22.001 1.00 52.97 171 THR A N 1
ATOM 1371 C CA . THR A 1 171 ? 25.503 6.571 -23.145 1.00 52.97 171 THR A CA 1
ATOM 1372 C C . THR A 1 171 ? 25.100 7.780 -23.980 1.00 52.97 171 THR A C 1
ATOM 1374 O O . THR A 1 171 ? 24.106 7.759 -24.701 1.00 52.97 171 THR A O 1
ATOM 1377 N N . ASN A 1 172 ? 25.853 8.872 -23.844 1.00 46.56 172 ASN A N 1
ATOM 1378 C CA . ASN A 1 172 ? 25.750 10.027 -24.729 1.00 46.56 172 ASN A CA 1
ATOM 1379 C C . ASN A 1 172 ? 26.209 9.596 -26.125 1.00 46.56 172 ASN A C 1
ATOM 1381 O O . ASN A 1 172 ? 27.368 9.775 -26.488 1.00 46.56 172 ASN A O 1
ATOM 1385 N N . ASN A 1 173 ? 25.314 8.985 -26.895 1.00 47.78 173 ASN A N 1
ATOM 1386 C CA . ASN A 1 173 ? 25.560 8.703 -28.298 1.00 47.78 173 ASN A CA 1
ATOM 1387 C C . ASN A 1 173 ? 25.214 9.964 -29.098 1.00 47.78 173 ASN A C 1
ATOM 1389 O O . ASN A 1 173 ? 24.138 10.087 -29.677 1.00 47.78 173 ASN A O 1
ATOM 1393 N N . SER A 1 174 ? 26.116 10.943 -29.050 1.00 41.41 174 SER A N 1
ATOM 1394 C CA . SER A 1 174 ? 26.137 12.073 -29.975 1.00 41.41 174 SER A CA 1
ATOM 1395 C C . SER A 1 174 ? 26.868 11.637 -31.247 1.00 41.41 174 SER A C 1
ATOM 1397 O O . SER A 1 174 ? 28.100 11.620 -31.256 1.00 41.41 174 SER A O 1
ATOM 1399 N N . ASN A 1 175 ? 26.107 11.262 -32.278 1.00 38.59 175 ASN A N 1
ATOM 1400 C CA . ASN A 1 175 ? 26.553 11.307 -33.674 1.00 38.59 175 ASN A CA 1
ATOM 1401 C C . ASN A 1 175 ? 26.081 12.619 -34.296 1.00 38.59 175 ASN A C 1
ATOM 1403 O O . ASN A 1 175 ? 24.902 12.970 -34.056 1.00 38.59 175 ASN A O 1
#

InterPro domains:
  IPR060691 Uncharacterised conserved protein UCP028438-like [PF27728] (18-104)

Solvent-accessible surface area (backbone atoms only — not comparable to full-atom values): 11306 Å² total; per-residue (Å²): 137,89,80,72,57,76,87,79,67,58,89,73,83,47,72,68,57,54,51,50,54,48,54,52,49,52,52,50,55,45,50,54,51,53,52,56,50,49,54,40,44,69,35,78,93,61,26,55,69,72,48,39,49,52,58,24,52,80,70,74,47,81,86,57,102,84,62,50,69,67,60,52,51,52,51,52,51,45,66,71,69,52,67,70,80,40,73,70,37,53,47,53,53,49,22,69,73,75,31,83,84,54,57,70,48,77,45,54,52,41,81,76,56,82,82,88,77,89,51,97,84,55,64,102,56,66,94,56,59,102,60,47,33,93,89,43,74,48,78,48,58,85,62,83,88,48,73,69,56,53,53,49,50,64,69,53,48,58,90,91,67,82,90,82,88,77,89,75,81,81,78,82,81,81,127

Sequence (175 aa):
MKYLPTFLKREETSADHDAFIGALTDALAQVARDTAQLEQELLFSTATGSWLEQWADWFGVYRSRAESDESLRQRIIACLIEERITIPALEAMTKRILGADTQVHIREPYEEVFRLDDSLLDEHRFGDATYYRIGVVDIAVDRSPTPEWLALLGLIKGAGIQIYTREMARTNNSN